Protein AF-A0A925JRI3-F1 (afdb_monomer_lite)

Sequence (90 aa):
MKRLIPALVVTALLAAAPTVSKTGFDAERLTRARTRMEALATKGEIPGAVMLLARRGQIVFHEAVGYQDLETRKPMQKDSIFQIMSMTKP

Structure (mmCIF, N/CA/C/O backbone):
data_AF-A0A925JRI3-F1
#
_entry.id   AF-A0A925JRI3-F1
#
loop_
_atom_site.group_PDB
_atom_site.id
_atom_site.type_symbol
_atom_site.label_atom_id
_atom_site.label_alt_id
_atom_site.label_comp_id
_atom_site.label_asym_id
_atom_site.label_entity_id
_atom_site.label_seq_id
_atom_site.pdbx_PDB_ins_code
_atom_site.Cartn_x
_atom_site.Cartn_y
_atom_site.Cartn_z
_atom_site.occupancy
_atom_site.B_iso_or_equiv
_atom_site.auth_seq_id
_atom_site.auth_comp_id
_atom_site.auth_asym_id
_atom_site.auth_atom_id
_atom_site.pdbx_PDB_model_num
ATOM 1 N N . MET A 1 1 ? -29.662 -46.195 -20.327 1.00 42.56 1 MET A N 1
ATOM 2 C CA . MET A 1 1 ? -28.390 -46.086 -19.578 1.00 42.56 1 MET A CA 1
ATOM 3 C C . MET A 1 1 ? -28.289 -44.676 -19.019 1.00 42.56 1 MET A C 1
ATOM 5 O O . MET A 1 1 ? -28.353 -43.720 -19.777 1.00 42.56 1 MET A O 1
ATOM 9 N N . LYS A 1 2 ? -28.283 -44.563 -17.689 1.00 42.31 2 LYS A N 1
ATOM 10 C CA . LYS A 1 2 ? -28.405 -43.320 -16.918 1.00 42.31 2 LYS A CA 1
ATOM 11 C C . LYS A 1 2 ? -27.069 -42.569 -16.945 1.00 42.31 2 LYS A C 1
ATOM 13 O O . LYS A 1 2 ? -26.071 -43.126 -16.501 1.00 42.31 2 LYS A O 1
ATOM 18 N N . ARG A 1 3 ? -27.041 -41.325 -17.424 1.00 44.00 3 ARG A N 1
ATOM 19 C CA . ARG A 1 3 ? -25.948 -40.385 -17.133 1.00 44.00 3 ARG A CA 1
ATOM 20 C C . ARG A 1 3 ? -26.548 -39.171 -16.434 1.00 44.00 3 ARG A C 1
ATOM 22 O O . ARG A 1 3 ? -27.027 -38.241 -17.067 1.00 44.00 3 ARG A O 1
ATOM 29 N N . LEU A 1 4 ? -26.597 -39.280 -15.109 1.00 43.19 4 LEU A N 1
ATOM 30 C CA . LEU A 1 4 ? -26.885 -38.198 -14.176 1.00 43.19 4 LEU A CA 1
ATOM 31 C C . LEU A 1 4 ? -25.657 -37.283 -14.138 1.00 43.19 4 LEU A C 1
ATOM 33 O O . LEU A 1 4 ? -24.586 -37.711 -13.718 1.00 43.19 4 LEU A O 1
ATOM 37 N N . ILE A 1 5 ? -25.812 -36.049 -14.604 1.00 52.34 5 ILE A N 1
ATOM 38 C CA . ILE A 1 5 ? -24.858 -34.961 -14.378 1.00 52.34 5 ILE A CA 1
ATOM 39 C C . ILE A 1 5 ? -25.298 -34.302 -13.063 1.00 52.34 5 ILE A C 1
ATOM 41 O O . ILE A 1 5 ? -26.452 -33.872 -12.994 1.00 52.34 5 ILE A O 1
ATOM 45 N N . PRO A 1 6 ? -24.470 -34.235 -12.006 1.00 48.84 6 PRO A N 1
ATOM 46 C CA . PRO A 1 6 ? -24.865 -33.514 -10.810 1.00 48.84 6 PRO A CA 1
ATOM 47 C C . PRO A 1 6 ? -24.788 -32.017 -11.116 1.00 48.84 6 PRO A C 1
ATOM 49 O O . PRO A 1 6 ? -23.747 -31.499 -11.519 1.00 48.84 6 PRO A O 1
ATOM 52 N N . ALA A 1 7 ? -25.917 -31.329 -10.959 1.00 44.38 7 ALA A N 1
ATOM 53 C CA . ALA A 1 7 ? -25.983 -29.880 -10.996 1.00 44.38 7 ALA A CA 1
ATOM 54 C C . ALA A 1 7 ? -25.090 -29.319 -9.879 1.00 44.38 7 ALA A C 1
ATOM 56 O O . ALA A 1 7 ? -25.331 -29.558 -8.695 1.00 44.38 7 ALA A O 1
ATOM 57 N N . LEU A 1 8 ? -24.042 -28.591 -10.264 1.00 44.06 8 LEU A N 1
ATOM 58 C CA . LEU A 1 8 ? -23.212 -27.818 -9.352 1.00 44.06 8 LEU A CA 1
ATOM 59 C C . LEU A 1 8 ? -24.042 -26.626 -8.859 1.00 44.06 8 LEU A C 1
ATOM 61 O O . LEU A 1 8 ? -24.116 -25.586 -9.512 1.00 44.06 8 LEU A O 1
ATOM 65 N N . VAL A 1 9 ? -24.714 -26.797 -7.723 1.00 44.12 9 VAL A N 1
ATOM 66 C CA . VAL A 1 9 ? -25.389 -25.706 -7.016 1.00 44.12 9 VAL A CA 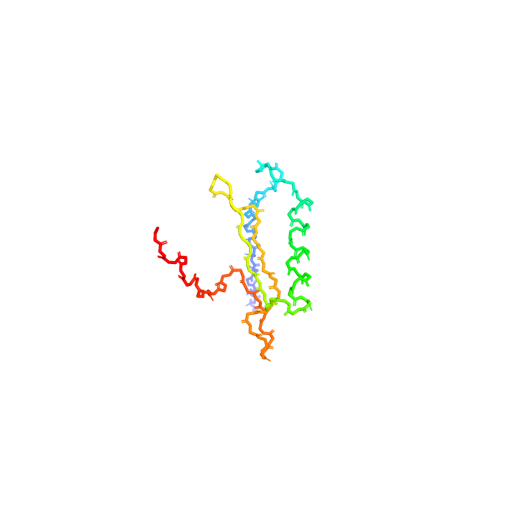1
ATOM 67 C C . VAL A 1 9 ? -24.309 -24.857 -6.349 1.00 44.12 9 VAL A C 1
ATOM 69 O O . VAL A 1 9 ? -23.814 -25.184 -5.273 1.00 44.12 9 VAL A O 1
ATOM 72 N N . VAL A 1 10 ? -23.908 -23.772 -7.009 1.00 44.50 10 VAL A N 1
ATOM 73 C CA . VAL A 1 10 ? -23.089 -22.726 -6.391 1.00 44.50 10 VAL A CA 1
ATOM 74 C C . VAL A 1 10 ? -24.029 -21.848 -5.572 1.00 44.50 10 VAL A C 1
ATOM 76 O O . VAL A 1 10 ? -24.629 -20.903 -6.080 1.00 44.50 10 VAL A O 1
ATOM 79 N N . THR A 1 11 ? -24.197 -22.178 -4.294 1.00 49.75 11 THR A N 1
ATOM 80 C CA . THR A 1 11 ? -24.859 -21.283 -3.340 1.00 49.75 11 THR A CA 1
ATOM 81 C C . THR A 1 11 ? -23.921 -20.109 -3.077 1.00 49.75 11 THR A C 1
ATOM 83 O O . THR A 1 11 ? -22.977 -20.216 -2.296 1.00 49.75 11 THR A O 1
ATOM 86 N N . ALA A 1 12 ? -24.150 -18.989 -3.761 1.00 47.81 12 ALA A N 1
ATOM 87 C CA . ALA A 1 12 ? -23.471 -17.735 -3.474 1.00 47.81 12 ALA A CA 1
ATOM 88 C C . ALA A 1 12 ? -23.892 -17.247 -2.079 1.00 47.81 12 ALA A 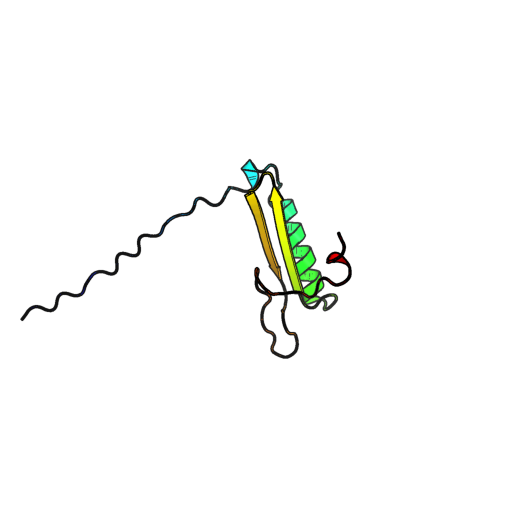C 1
ATOM 90 O O . ALA A 1 12 ? -24.986 -16.712 -1.893 1.00 47.81 12 ALA A O 1
ATOM 91 N N . LEU A 1 13 ? -23.026 -17.450 -1.085 1.00 46.69 13 LEU A N 1
ATOM 92 C CA . LEU A 1 13 ? -23.159 -16.818 0.220 1.00 46.69 13 LEU A CA 1
ATOM 93 C C . LEU A 1 13 ? -22.871 -15.324 0.038 1.00 46.69 13 LEU A C 1
ATOM 95 O O . LEU A 1 13 ? -21.717 -14.898 -0.006 1.00 46.69 13 LEU A O 1
ATOM 99 N N . LEU A 1 14 ? -23.930 -14.529 -0.119 1.00 45.94 14 LEU A N 1
ATOM 100 C CA . LEU A 1 14 ? -23.838 -13.077 -0.181 1.00 45.94 14 LEU A CA 1
ATOM 101 C C . LEU A 1 14 ? -23.495 -12.561 1.223 1.00 45.94 14 LEU A C 1
ATOM 103 O O . LEU A 1 14 ? -24.373 -12.224 2.014 1.00 45.94 14 LEU A O 1
ATOM 107 N N . ALA A 1 15 ? -22.205 -12.540 1.556 1.00 51.44 15 ALA A N 1
ATOM 108 C CA . ALA A 1 15 ? -21.720 -11.788 2.701 1.00 51.44 15 ALA A CA 1
ATOM 109 C C . ALA A 1 15 ? -22.106 -10.321 2.468 1.00 51.44 15 ALA A C 1
ATOM 111 O O . ALA A 1 15 ? -21.608 -9.683 1.540 1.00 51.44 15 ALA A O 1
ATOM 112 N N . ALA A 1 16 ? -23.047 -9.808 3.262 1.00 51.25 16 ALA A N 1
ATOM 113 C CA . ALA A 1 16 ? -23.469 -8.418 3.200 1.00 51.25 16 ALA A CA 1
ATOM 114 C C . ALA A 1 16 ? -22.270 -7.526 3.553 1.00 51.25 16 ALA A C 1
ATOM 116 O O . ALA A 1 16 ? -21.985 -7.284 4.726 1.00 51.25 16 ALA A O 1
ATOM 117 N N . ALA A 1 17 ? -21.539 -7.070 2.535 1.00 55.22 17 ALA A N 1
ATOM 118 C CA . ALA A 1 17 ? -20.489 -6.086 2.718 1.00 55.22 17 ALA A CA 1
ATOM 119 C C . ALA A 1 17 ? -21.125 -4.835 3.347 1.00 55.22 17 ALA A C 1
ATOM 121 O O . ALA A 1 17 ? -22.180 -4.386 2.882 1.00 55.22 17 ALA A O 1
ATOM 122 N N . PRO A 1 18 ? -20.543 -4.276 4.421 1.00 56.12 18 PRO A N 1
ATOM 123 C CA . PRO A 1 18 ? -21.080 -3.071 5.022 1.00 56.12 18 PRO A CA 1
ATOM 124 C C . PRO A 1 18 ? -21.083 -1.964 3.968 1.00 56.12 18 PRO A C 1
ATOM 126 O O . PRO A 1 18 ? -20.050 -1.606 3.406 1.00 56.12 18 PRO A O 1
ATOM 129 N N . THR A 1 19 ? -22.259 -1.406 3.689 1.00 60.62 19 THR A N 1
ATOM 130 C CA . THR A 1 19 ? -22.371 -0.190 2.884 1.00 60.62 19 THR A CA 1
ATOM 131 C C . THR A 1 19 ? -21.578 0.910 3.584 1.00 60.62 19 THR A C 1
ATOM 133 O O . THR A 1 19 ? -21.903 1.250 4.725 1.00 60.62 19 THR A O 1
ATOM 136 N N . VAL A 1 20 ? -20.568 1.464 2.908 1.00 62.47 20 VAL A N 1
ATOM 137 C CA . VAL A 1 20 ? -19.657 2.521 3.396 1.00 62.47 20 VAL A CA 1
ATOM 138 C C . VAL A 1 20 ? -20.398 3.649 4.133 1.00 62.47 20 VAL A C 1
ATOM 140 O O . VAL A 1 20 ? -19.932 4.151 5.152 1.00 62.47 20 VAL A O 1
ATOM 143 N N . SER A 1 21 ? -21.612 3.991 3.698 1.00 60.81 21 SER A N 1
ATOM 144 C CA . SER A 1 21 ? -22.446 5.025 4.321 1.00 60.81 21 SER A CA 1
ATOM 145 C C . SER A 1 21 ? -22.813 4.738 5.787 1.00 60.81 21 SER A C 1
ATOM 147 O O . SER A 1 21 ? -22.903 5.666 6.587 1.00 60.81 21 SER A O 1
ATOM 149 N N . LYS A 1 22 ? -22.978 3.468 6.192 1.00 66.88 22 LYS A N 1
ATOM 150 C CA . LYS A 1 22 ? -23.320 3.097 7.583 1.00 66.88 22 LYS A CA 1
ATOM 151 C C . LYS A 1 22 ? -22.160 3.291 8.557 1.00 66.88 22 LYS A C 1
ATOM 153 O O . LYS A 1 22 ? -22.378 3.385 9.762 1.00 66.88 22 LYS A O 1
ATOM 158 N N . THR A 1 23 ? -20.933 3.367 8.054 1.00 72.88 23 THR A N 1
ATOM 159 C CA . THR A 1 23 ? -19.736 3.523 8.882 1.00 72.88 23 THR A CA 1
ATOM 160 C C . THR A 1 23 ? -19.291 4.977 8.993 1.00 72.88 23 THR A C 1
ATOM 162 O O . THR A 1 23 ? -18.266 5.247 9.613 1.00 72.88 23 THR A O 1
ATOM 165 N N . GLY A 1 24 ? -20.081 5.932 8.484 1.00 83.69 24 GLY A N 1
ATOM 166 C CA . GLY A 1 24 ? -19.822 7.372 8.590 1.00 83.69 24 GLY A CA 1
ATOM 167 C C . GLY A 1 24 ? -18.636 7.858 7.758 1.00 83.69 24 GLY A C 1
ATOM 168 O O . GLY A 1 24 ? -18.097 8.922 8.053 1.00 83.69 24 GLY A O 1
ATOM 169 N N . PHE A 1 25 ? -18.216 7.080 6.758 1.00 88.81 25 PHE A N 1
ATOM 170 C CA . PHE A 1 25 ? -17.244 7.519 5.766 1.00 88.81 25 PHE A CA 1
ATOM 171 C C . PHE A 1 25 ? -17.947 8.022 4.510 1.00 88.81 25 PHE A C 1
ATOM 173 O O . PHE A 1 25 ? -18.975 7.496 4.088 1.00 88.81 25 PHE A O 1
ATOM 180 N N . ASP A 1 26 ? -17.346 9.040 3.906 1.00 91.88 26 ASP A N 1
ATOM 181 C CA . ASP A 1 26 ? -17.746 9.577 2.614 1.00 91.88 26 ASP A CA 1
ATOM 182 C C . ASP A 1 26 ? -17.113 8.731 1.495 1.00 91.88 26 ASP A C 1
ATOM 184 O O . ASP A 1 26 ? -15.885 8.675 1.354 1.00 91.88 26 ASP A O 1
ATOM 188 N N . ALA A 1 27 ? -17.959 8.065 0.708 1.00 90.31 27 ALA A N 1
ATOM 189 C CA . ALA A 1 27 ? -17.539 7.184 -0.378 1.00 90.31 27 ALA A CA 1
ATOM 190 C C . ALA A 1 27 ? -16.761 7.923 -1.481 1.00 90.31 27 ALA A C 1
ATOM 192 O O . ALA A 1 27 ? -15.817 7.367 -2.053 1.00 90.31 27 ALA A O 1
ATOM 193 N N . GLU A 1 28 ? -17.086 9.189 -1.750 1.00 93.56 28 GLU A N 1
ATOM 194 C CA . GLU A 1 28 ? -16.354 9.984 -2.733 1.00 93.56 28 GLU A CA 1
ATOM 195 C C . GLU A 1 28 ? -14.947 10.296 -2.231 1.00 93.56 28 GLU A C 1
ATOM 197 O O . GLU A 1 28 ? -13.983 10.238 -2.995 1.00 93.56 28 GLU A O 1
ATOM 202 N N . ARG A 1 29 ? -14.790 10.588 -0.933 1.00 94.62 29 ARG A N 1
ATOM 203 C CA . ARG A 1 29 ? -13.463 10.823 -0.337 1.00 94.62 29 ARG A CA 1
ATOM 204 C C . ARG A 1 29 ? -12.590 9.579 -0.383 1.00 94.62 29 ARG A C 1
ATOM 206 O O . ARG A 1 29 ? -11.407 9.695 -0.693 1.00 94.62 29 ARG A O 1
ATOM 213 N N . LEU A 1 30 ? -13.164 8.407 -0.123 1.00 94.88 30 LEU A N 1
ATOM 214 C CA . LEU A 1 30 ? -12.449 7.134 -0.241 1.00 94.88 30 LEU A CA 1
ATOM 215 C C . LEU A 1 30 ? -12.024 6.855 -1.687 1.00 94.88 30 LEU A C 1
ATOM 217 O O . LEU A 1 30 ? -10.881 6.472 -1.933 1.00 94.88 30 LEU A O 1
ATOM 221 N N . THR A 1 31 ? -12.900 7.139 -2.650 1.00 95.62 31 THR A N 1
ATOM 222 C CA . THR A 1 31 ? -12.561 7.044 -4.077 1.00 95.62 31 THR A CA 1
ATOM 223 C C . THR A 1 31 ? -11.399 7.976 -4.423 1.00 95.62 31 THR A C 1
ATOM 225 O O . THR A 1 31 ? -10.422 7.538 -5.025 1.00 95.62 31 THR A O 1
ATOM 228 N N . ARG A 1 32 ? -11.425 9.236 -3.959 1.00 97.44 32 ARG A N 1
ATOM 229 C CA . ARG A 1 32 ? -10.313 10.181 -4.168 1.00 97.44 32 ARG A CA 1
ATOM 230 C C . ARG A 1 32 ? -9.006 9.710 -3.532 1.00 97.44 32 ARG A C 1
ATOM 232 O O . ARG A 1 32 ? -7.947 9.913 -4.124 1.00 97.44 32 ARG A O 1
ATOM 239 N N . ALA A 1 33 ? -9.062 9.083 -2.356 1.00 97.00 33 ALA A N 1
ATOM 240 C CA . ALA A 1 33 ? -7.885 8.507 -1.711 1.00 97.00 33 ALA A CA 1
ATOM 241 C C . ALA A 1 33 ? -7.262 7.403 -2.580 1.00 97.00 33 ALA A C 1
ATOM 243 O O . ALA A 1 33 ? -6.057 7.442 -2.833 1.00 97.00 33 ALA A O 1
ATOM 244 N N . ARG A 1 34 ? -8.088 6.494 -3.125 1.00 97.69 34 ARG A N 1
ATOM 245 C CA . ARG A 1 34 ? -7.632 5.486 -4.092 1.00 97.69 34 ARG A CA 1
ATOM 246 C C . ARG A 1 34 ? -6.978 6.134 -5.308 1.00 97.69 34 ARG A C 1
ATOM 248 O O . ARG A 1 34 ? -5.838 5.808 -5.621 1.00 97.69 34 ARG A O 1
ATOM 255 N N . THR A 1 35 ? -7.676 7.062 -5.966 1.00 98.31 35 THR A N 1
ATOM 256 C CA . THR A 1 35 ? -7.186 7.736 -7.179 1.00 98.31 35 THR A CA 1
ATOM 257 C C . THR A 1 35 ? -5.848 8.428 -6.938 1.00 98.31 35 THR A C 1
ATOM 259 O O . THR A 1 35 ? -4.967 8.380 -7.790 1.00 98.31 35 THR A O 1
ATOM 262 N N . ARG A 1 36 ? -5.663 9.051 -5.767 1.00 98.38 36 ARG A N 1
ATOM 263 C CA . ARG A 1 36 ? -4.392 9.688 -5.416 1.00 98.38 36 ARG A CA 1
ATOM 264 C C . ARG A 1 36 ? -3.257 8.670 -5.319 1.00 98.38 36 ARG A C 1
ATOM 266 O O . ARG A 1 36 ? -2.196 8.922 -5.878 1.00 98.38 36 ARG A O 1
ATOM 273 N N . MET A 1 37 ? -3.467 7.545 -4.638 1.00 98.44 37 MET A N 1
ATOM 274 C CA . MET A 1 37 ? -2.434 6.510 -4.510 1.00 98.44 37 MET A CA 1
ATOM 275 C C . MET A 1 37 ? -2.121 5.837 -5.850 1.00 98.44 37 MET A C 1
ATOM 277 O O . MET A 1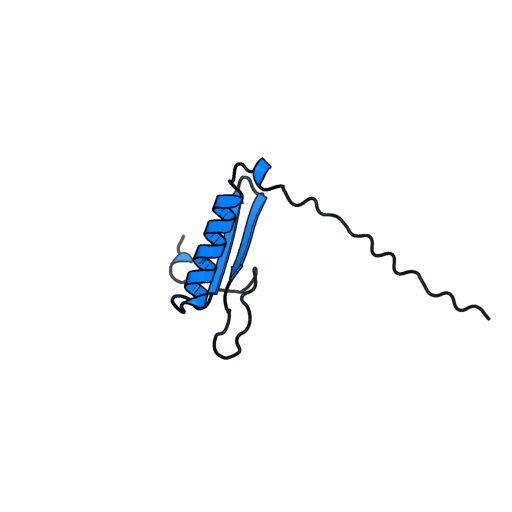 37 ? -0.955 5.610 -6.156 1.00 98.44 37 MET A O 1
ATOM 281 N N . GLU A 1 38 ? -3.139 5.594 -6.677 1.00 98.44 38 GLU A N 1
ATOM 282 C CA . GLU A 1 38 ? -2.969 5.099 -8.049 1.00 98.44 38 GLU A CA 1
ATOM 283 C C . GLU A 1 38 ? -2.120 6.064 -8.890 1.00 98.44 38 GLU A C 1
ATOM 285 O O . GLU A 1 38 ? -1.221 5.645 -9.616 1.00 98.44 38 GLU A O 1
ATOM 290 N N . ALA A 1 39 ? -2.355 7.374 -8.757 1.00 98.56 39 ALA A N 1
ATOM 291 C CA . ALA A 1 39 ? -1.576 8.387 -9.457 1.00 98.56 39 ALA A CA 1
ATOM 292 C C . ALA A 1 39 ? -0.106 8.402 -9.011 1.00 98.56 39 ALA A C 1
ATOM 294 O O . ALA A 1 39 ? 0.769 8.541 -9.859 1.00 98.56 39 ALA A O 1
ATOM 295 N N . LEU A 1 40 ? 0.181 8.232 -7.714 1.00 98.50 40 LEU A N 1
ATOM 296 C CA . LEU A 1 40 ? 1.561 8.120 -7.219 1.00 98.50 40 LEU A CA 1
ATOM 297 C C . LEU A 1 40 ? 2.261 6.879 -7.787 1.00 98.50 40 LEU A C 1
ATOM 299 O O . LEU A 1 40 ? 3.414 6.968 -8.206 1.00 98.50 40 LEU A O 1
ATOM 303 N N . ALA A 1 41 ?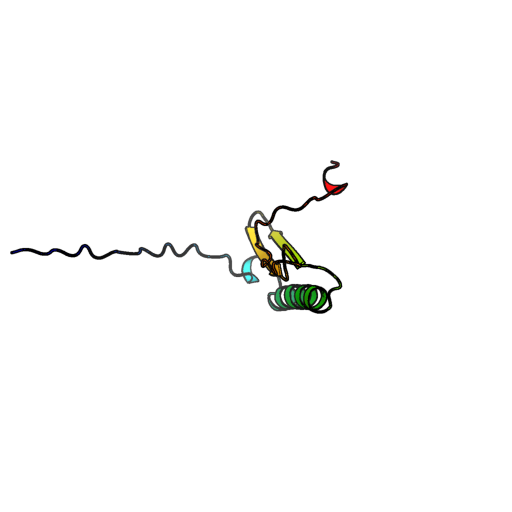 1.549 5.749 -7.852 1.00 97.88 41 ALA A N 1
ATOM 304 C CA . ALA A 1 41 ? 2.078 4.521 -8.439 1.00 97.88 41 ALA A CA 1
ATOM 305 C C . ALA A 1 41 ? 2.344 4.680 -9.945 1.00 97.88 41 ALA A C 1
ATOM 307 O O . ALA A 1 41 ? 3.418 4.349 -10.437 1.00 97.88 41 ALA A O 1
ATOM 308 N N . THR A 1 42 ? 1.397 5.277 -10.671 1.00 97.25 42 THR A N 1
ATOM 309 C CA . THR A 1 42 ? 1.509 5.527 -12.118 1.00 97.25 42 THR A CA 1
ATOM 310 C C . THR A 1 42 ? 2.654 6.484 -12.452 1.00 97.25 42 THR A C 1
ATOM 312 O O . THR A 1 42 ? 3.326 6.314 -13.465 1.00 97.25 42 THR A O 1
ATOM 315 N N . LYS A 1 43 ? 2.906 7.481 -11.597 1.00 98.00 43 LYS A N 1
ATOM 316 C CA . LYS A 1 43 ? 4.035 8.413 -11.740 1.00 98.00 43 LYS A CA 1
ATOM 317 C C . LYS A 1 43 ? 5.387 7.802 -11.362 1.00 98.00 43 LYS A C 1
ATOM 319 O O . LYS A 1 43 ? 6.406 8.452 -11.566 1.00 98.00 43 LYS A O 1
ATOM 324 N N . GLY A 1 44 ? 5.407 6.591 -10.803 1.00 96.25 44 GLY A N 1
ATOM 325 C CA . GLY A 1 44 ? 6.626 5.940 -10.325 1.00 96.25 44 GLY A CA 1
ATOM 326 C C . GLY A 1 44 ? 7.193 6.547 -9.039 1.00 96.25 44 GLY A C 1
ATOM 327 O O . GLY A 1 44 ? 8.332 6.260 -8.689 1.00 96.25 44 GLY A O 1
ATOM 328 N N . GLU A 1 45 ? 6.419 7.371 -8.325 1.00 98.12 45 GLU A N 1
ATOM 329 C CA . GLU A 1 45 ? 6.830 7.924 -7.024 1.00 98.12 45 GLU A CA 1
ATOM 330 C C . GLU A 1 45 ? 6.832 6.837 -5.936 1.00 98.12 45 GLU A C 1
ATOM 332 O O . GLU A 1 45 ? 7.611 6.894 -4.987 1.00 98.12 45 GLU A O 1
ATOM 337 N N . ILE A 1 46 ? 5.971 5.827 -6.095 1.00 97.50 46 ILE A N 1
ATOM 338 C CA . ILE A 1 46 ? 5.954 4.592 -5.307 1.00 97.50 46 ILE A CA 1
ATOM 339 C C . ILE A 1 46 ? 5.747 3.390 -6.244 1.00 97.50 46 ILE A C 1
ATOM 341 O O . ILE A 1 46 ? 5.082 3.540 -7.266 1.00 97.50 46 ILE A O 1
ATOM 345 N N . PRO A 1 47 ? 6.232 2.181 -5.913 1.00 97.19 47 PRO A N 1
ATOM 346 C CA . PRO A 1 47 ? 5.935 0.982 -6.706 1.00 97.19 47 PRO A CA 1
ATOM 347 C C . PRO A 1 47 ? 4.454 0.578 -6.653 1.00 97.19 47 PRO A C 1
ATOM 349 O O . PRO A 1 47 ? 3.864 0.152 -7.645 1.00 97.19 47 PRO A O 1
ATOM 352 N N . GLY A 1 48 ? 3.848 0.731 -5.476 1.00 97.44 48 GLY A N 1
ATOM 353 C CA . GLY A 1 48 ? 2.471 0.372 -5.177 1.00 97.44 48 GLY A CA 1
ATOM 354 C C . GLY A 1 48 ? 2.167 0.577 -3.696 1.00 97.44 48 GLY A C 1
ATOM 355 O O . GLY A 1 48 ? 3.049 0.932 -2.912 1.00 97.44 48 GLY A O 1
ATOM 356 N N . ALA A 1 49 ? 0.913 0.371 -3.306 1.00 97.88 49 ALA A N 1
ATOM 357 C CA . ALA A 1 49 ? 0.475 0.523 -1.923 1.00 97.88 49 ALA A CA 1
ATOM 358 C C . ALA A 1 49 ? -0.748 -0.338 -1.611 1.00 97.88 49 ALA A C 1
ATOM 360 O O . ALA A 1 49 ? -1.559 -0.626 -2.492 1.00 97.88 49 ALA A O 1
ATOM 361 N N . VAL A 1 50 ? -0.910 -0.668 -0.329 1.00 98.25 50 VAL A N 1
ATOM 362 C CA . VAL A 1 50 ? -2.139 -1.234 0.236 1.00 98.25 50 VAL A CA 1
ATOM 363 C C . VAL A 1 50 ? -2.682 -0.262 1.277 1.00 98.25 50 VAL A C 1
ATOM 365 O O . VAL A 1 50 ? -1.952 0.218 2.140 1.00 98.25 50 VAL A O 1
ATOM 368 N N . MET A 1 51 ? -3.973 0.041 1.189 1.00 97.75 51 MET A N 1
ATOM 369 C CA . MET A 1 51 ? -4.688 0.911 2.118 1.00 97.75 51 MET A CA 1
ATOM 370 C C . MET A 1 51 ? -5.787 0.113 2.801 1.00 97.75 51 MET A C 1
ATOM 372 O O . MET A 1 51 ? -6.621 -0.474 2.115 1.00 97.75 51 MET A O 1
ATOM 376 N N . LEU A 1 52 ? -5.831 0.142 4.132 1.00 96.31 52 LEU A N 1
ATOM 377 C CA . LEU A 1 52 ? -6.900 -0.453 4.929 1.00 96.31 52 LEU A CA 1
ATOM 378 C C . LEU A 1 52 ? -7.425 0.580 5.922 1.00 96.31 52 LEU A C 1
ATOM 380 O O . LEU A 1 52 ? -6.669 1.118 6.727 1.00 96.31 52 LEU A O 1
ATOM 384 N N . LEU A 1 53 ? -8.727 0.848 5.873 1.00 94.50 53 LEU A N 1
ATOM 385 C CA . LEU A 1 53 ? -9.435 1.620 6.886 1.00 94.50 53 LEU A CA 1
ATOM 386 C C . LEU A 1 53 ? -10.476 0.718 7.537 1.00 94.50 53 LEU A C 1
ATOM 388 O O . LEU A 1 53 ? -11.286 0.072 6.863 1.00 94.50 53 LEU A O 1
ATOM 392 N N . ALA A 1 54 ? -10.480 0.729 8.864 1.00 92.31 54 ALA A N 1
ATOM 393 C CA . ALA A 1 54 ? -11.468 0.046 9.673 1.00 92.31 54 ALA A CA 1
ATOM 394 C C . ALA A 1 54 ? -12.035 0.995 10.730 1.00 92.31 54 ALA A C 1
ATOM 396 O O . ALA A 1 54 ? -11.329 1.843 11.276 1.00 92.31 54 ALA A O 1
ATOM 397 N N . ARG A 1 55 ? -13.324 0.849 11.037 1.00 89.56 55 ARG A N 1
ATOM 398 C CA . ARG A 1 55 ? -13.992 1.592 12.109 1.00 89.56 55 ARG A CA 1
ATOM 399 C C . ARG A 1 55 ? -14.920 0.660 12.863 1.00 89.56 55 ARG A C 1
ATOM 401 O O . ARG A 1 55 ? -15.732 -0.027 12.256 1.00 89.56 55 ARG A O 1
ATOM 408 N N . ARG A 1 56 ? -14.806 0.663 14.197 1.00 90.44 56 ARG A N 1
ATOM 409 C CA . ARG A 1 56 ? -15.612 -0.186 15.096 1.00 90.44 56 ARG A CA 1
ATOM 410 C C . ARG A 1 56 ? -15.568 -1.672 14.692 1.00 90.44 56 ARG A C 1
ATOM 412 O O . ARG A 1 56 ? -16.600 -2.323 14.601 1.00 90.44 56 ARG A O 1
ATOM 419 N N . GLY A 1 57 ? -14.369 -2.180 14.394 1.00 90.12 57 GLY A N 1
ATOM 420 C CA . GLY A 1 57 ? -14.154 -3.582 14.014 1.00 90.12 57 GLY A CA 1
ATOM 421 C C . GLY A 1 57 ? -14.616 -3.962 12.602 1.00 90.12 57 GLY A C 1
ATOM 422 O O . GLY A 1 57 ? -14.524 -5.128 12.241 1.00 90.12 57 GLY A O 1
ATOM 423 N N . GLN A 1 58 ? -15.093 -3.010 11.793 1.00 89.31 58 GLN A N 1
ATOM 424 C CA . GLN A 1 58 ? -15.520 -3.261 10.416 1.00 89.31 58 GLN A CA 1
ATOM 425 C C . GLN A 1 58 ? -14.544 -2.623 9.432 1.00 89.31 58 GLN A C 1
ATOM 427 O O . GLN A 1 58 ? -14.244 -1.434 9.549 1.00 89.31 58 GLN A O 1
ATOM 432 N N . ILE A 1 59 ? -14.076 -3.397 8.452 1.00 92.25 59 ILE A N 1
ATOM 433 C CA . ILE A 1 59 ? -13.306 -2.877 7.318 1.00 92.25 59 ILE A CA 1
ATOM 434 C C . ILE A 1 59 ? -14.270 -2.124 6.402 1.00 92.25 59 ILE A C 1
ATOM 436 O O . ILE A 1 59 ? -15.288 -2.667 5.977 1.00 92.25 59 ILE A O 1
ATOM 440 N N . VAL A 1 60 ? -13.948 -0.867 6.113 1.00 93.12 60 VAL A N 1
ATOM 441 C CA . VAL A 1 60 ? -14.789 0.032 5.301 1.00 93.12 60 VAL A CA 1
ATOM 442 C C . VAL A 1 60 ? -14.170 0.337 3.947 1.00 93.12 60 VAL A C 1
ATOM 444 O O . VAL A 1 60 ? -14.863 0.744 3.022 1.00 93.12 60 VAL A O 1
ATOM 447 N N . PHE A 1 61 ? -12.855 0.168 3.848 1.00 94.56 61 PHE A N 1
ATOM 448 C CA . PHE A 1 61 ? -12.075 0.410 2.651 1.00 94.56 61 PHE A CA 1
ATOM 449 C C . PHE A 1 61 ? -10.822 -0.450 2.728 1.00 94.56 61 PHE A C 1
ATOM 451 O O . PHE A 1 61 ? -10.095 -0.398 3.720 1.00 94.56 61 PHE A O 1
ATOM 458 N N . HIS A 1 62 ? -10.584 -1.253 1.699 1.00 96.75 62 HIS A N 1
ATOM 459 C CA . HIS A 1 62 ? -9.387 -2.075 1.590 1.00 96.75 62 HIS A CA 1
ATOM 460 C C . HIS A 1 62 ? -9.029 -2.176 0.123 1.00 96.75 62 HIS A C 1
ATOM 462 O O . HIS A 1 62 ? -9.759 -2.809 -0.635 1.00 96.75 62 HIS A O 1
ATOM 468 N N . GLU A 1 63 ? -7.952 -1.520 -0.284 1.00 98.00 63 GLU A N 1
ATOM 469 C CA . GLU A 1 63 ? -7.560 -1.412 -1.685 1.00 98.00 63 GLU A CA 1
ATOM 470 C C . GLU A 1 63 ? -6.062 -1.600 -1.863 1.00 98.00 63 GLU A C 1
ATOM 472 O O . GLU A 1 63 ? -5.279 -1.265 -0.976 1.00 98.00 63 GLU A O 1
ATOM 477 N N . ALA A 1 64 ? -5.686 -2.119 -3.028 1.00 98.38 64 ALA A N 1
ATOM 478 C CA . ALA A 1 64 ? -4.308 -2.258 -3.473 1.00 98.38 64 ALA A CA 1
ATOM 479 C C . ALA A 1 64 ? -4.149 -1.567 -4.833 1.00 98.38 64 ALA A C 1
ATOM 481 O O . ALA A 1 64 ? -5.055 -1.632 -5.668 1.00 98.38 64 ALA A O 1
ATOM 482 N N . VAL A 1 65 ? -3.021 -0.886 -5.029 1.00 98.56 65 VAL A N 1
ATOM 483 C CA . VAL A 1 65 ? -2.676 -0.166 -6.265 1.00 98.56 65 VAL A CA 1
ATOM 484 C C . VAL A 1 65 ? -1.214 -0.414 -6.632 1.00 98.56 65 VAL A C 1
ATOM 486 O O . VAL A 1 65 ? -0.384 -0.647 -5.748 1.00 98.56 65 VAL A O 1
ATOM 489 N N . GLY A 1 66 ? -0.891 -0.330 -7.922 1.00 98.12 66 GLY A N 1
ATOM 490 C CA . GLY A 1 66 ? 0.466 -0.535 -8.432 1.00 98.12 66 GLY A CA 1
ATOM 491 C C . GLY A 1 66 ? 0.954 -1.985 -8.354 1.00 98.12 66 GLY A C 1
ATOM 492 O O . GLY A 1 66 ? 0.174 -2.940 -8.415 1.00 98.12 66 GLY A O 1
ATOM 493 N N . TYR A 1 67 ? 2.269 -2.145 -8.233 1.00 98.19 67 TYR A N 1
ATOM 494 C CA . TYR A 1 67 ? 2.954 -3.429 -8.331 1.00 98.19 67 TYR A CA 1
ATOM 495 C C . TYR A 1 67 ? 3.676 -3.794 -7.032 1.00 98.19 67 TYR A C 1
ATOM 497 O O . TYR A 1 67 ? 4.303 -2.953 -6.390 1.00 98.19 67 TYR A O 1
ATOM 505 N N . GLN A 1 68 ? 3.608 -5.075 -6.665 1.00 97.56 68 GLN A N 1
ATOM 506 C CA . GLN A 1 68 ? 4.436 -5.667 -5.613 1.00 97.56 68 GLN A CA 1
ATOM 507 C C . GLN A 1 68 ? 5.891 -5.825 -6.074 1.00 97.56 68 GLN A C 1
ATOM 509 O O . GLN A 1 68 ? 6.805 -5.742 -5.262 1.00 97.56 68 GLN A O 1
ATOM 514 N N . ASP A 1 69 ? 6.092 -6.064 -7.368 1.00 96.62 69 ASP A N 1
ATOM 515 C CA . ASP A 1 69 ? 7.398 -6.269 -7.984 1.00 96.62 69 ASP A CA 1
ATOM 516 C C . ASP A 1 69 ? 7.414 -5.547 -9.336 1.00 96.62 69 ASP A C 1
ATOM 518 O O . ASP A 1 69 ? 6.548 -5.784 -10.184 1.00 96.62 69 ASP A O 1
ATOM 522 N N . LEU A 1 70 ? 8.363 -4.624 -9.512 1.00 94.81 70 LEU A N 1
ATOM 523 C CA . LEU A 1 70 ? 8.449 -3.775 -10.702 1.00 94.81 70 LEU A CA 1
ATOM 524 C C . LEU A 1 70 ? 9.052 -4.497 -11.911 1.00 94.81 70 LEU A C 1
ATOM 526 O O . LEU A 1 70 ? 8.679 -4.179 -13.041 1.00 94.81 70 LEU A O 1
ATOM 530 N N . GLU A 1 71 ? 9.949 -5.458 -11.693 1.00 96.38 71 GLU A N 1
ATOM 531 C CA . GLU A 1 71 ? 10.638 -6.183 -12.766 1.00 96.38 71 GLU A CA 1
ATOM 532 C C . GLU A 1 71 ? 9.675 -7.137 -13.472 1.00 96.38 71 GLU A C 1
ATOM 534 O O . GLU A 1 71 ? 9.531 -7.125 -14.693 1.00 96.38 71 GLU A O 1
ATOM 539 N N . THR A 1 72 ? 8.948 -7.919 -12.680 1.00 97.56 72 THR A N 1
ATOM 540 C CA . THR A 1 72 ? 7.951 -8.885 -13.154 1.00 97.56 72 THR A CA 1
ATOM 541 C C . THR A 1 72 ? 6.581 -8.253 -13.394 1.00 97.56 72 THR A C 1
ATOM 543 O O . THR A 1 72 ? 5.687 -8.909 -13.928 1.00 97.56 72 THR A O 1
ATOM 546 N N . ARG A 1 73 ? 6.396 -6.984 -12.993 1.00 95.88 73 ARG A N 1
ATOM 547 C CA . ARG A 1 73 ? 5.102 -6.279 -12.969 1.00 95.88 73 ARG A CA 1
ATOM 548 C C . ARG A 1 73 ? 4.024 -7.070 -12.227 1.00 95.88 73 ARG A C 1
ATOM 550 O O . ARG A 1 73 ? 2.853 -7.076 -12.616 1.00 95.88 73 ARG A O 1
ATOM 557 N N . LYS A 1 74 ? 4.406 -7.749 -11.143 1.00 97.81 74 LYS A N 1
ATOM 558 C CA . LYS A 1 74 ? 3.457 -8.484 -10.306 1.00 97.81 74 LYS A CA 1
ATOM 559 C C . LYS A 1 74 ? 2.510 -7.485 -9.632 1.00 97.81 74 LYS A C 1
ATOM 561 O O . LYS A 1 74 ? 2.992 -6.614 -8.905 1.00 97.81 74 LYS A O 1
ATOM 566 N N . PRO A 1 75 ? 1.183 -7.587 -9.819 1.00 98.00 75 PRO A N 1
ATOM 567 C CA . PRO A 1 75 ? 0.239 -6.644 -9.226 1.00 98.00 75 PRO A CA 1
ATOM 568 C C . PRO A 1 75 ? 0.245 -6.734 -7.697 1.00 98.00 75 PRO A C 1
ATOM 570 O O . PRO A 1 75 ? 0.358 -7.828 -7.135 1.00 98.00 75 PRO A O 1
ATOM 573 N N . MET A 1 76 ? 0.099 -5.584 -7.036 1.00 98.25 76 MET A N 1
ATOM 574 C CA . MET A 1 76 ? -0.040 -5.512 -5.583 1.00 98.25 76 MET A CA 1
ATOM 575 C C . MET A 1 76 ? -1.329 -6.209 -5.131 1.00 98.25 76 MET A C 1
ATOM 577 O O . MET A 1 76 ? -2.396 -5.963 -5.694 1.00 98.25 76 MET A O 1
ATOM 581 N N . GLN A 1 77 ? -1.243 -7.053 -4.103 1.00 98.38 77 GLN A N 1
ATOM 582 C CA . GLN A 1 77 ? -2.397 -7.723 -3.504 1.00 98.38 77 GLN A CA 1
ATOM 583 C C . GLN A 1 77 ? -2.722 -7.122 -2.140 1.00 98.38 77 GLN A C 1
ATOM 585 O O . GLN A 1 77 ? -1.873 -6.554 -1.456 1.00 98.38 77 GLN A O 1
ATOM 590 N N . LYS A 1 78 ? -3.981 -7.258 -1.727 1.00 98.31 78 LYS A N 1
ATOM 591 C CA . LYS A 1 78 ? -4.485 -6.748 -0.443 1.00 98.31 78 LYS A CA 1
ATOM 592 C C . LYS A 1 78 ? -3.820 -7.396 0.779 1.00 98.31 78 LYS A C 1
ATOM 594 O O . LYS A 1 78 ? -3.858 -6.810 1.859 1.00 98.31 78 LYS A O 1
ATOM 599 N N . ASP A 1 79 ? -3.242 -8.576 0.594 1.00 97.62 79 ASP A N 1
ATOM 600 C CA . ASP A 1 79 ? -2.540 -9.413 1.567 1.00 97.62 79 ASP A CA 1
ATOM 601 C C . ASP A 1 79 ? -1.033 -9.540 1.268 1.00 97.62 79 ASP A C 1
ATOM 603 O O . ASP A 1 79 ? -0.349 -10.373 1.864 1.00 97.62 79 ASP A O 1
ATOM 607 N N . SER A 1 80 ? -0.491 -8.710 0.365 1.00 97.31 80 SER A N 1
ATOM 608 C CA . SER A 1 80 ? 0.953 -8.637 0.131 1.00 97.31 80 SER A CA 1
ATOM 609 C C . SER A 1 80 ? 1.695 -8.337 1.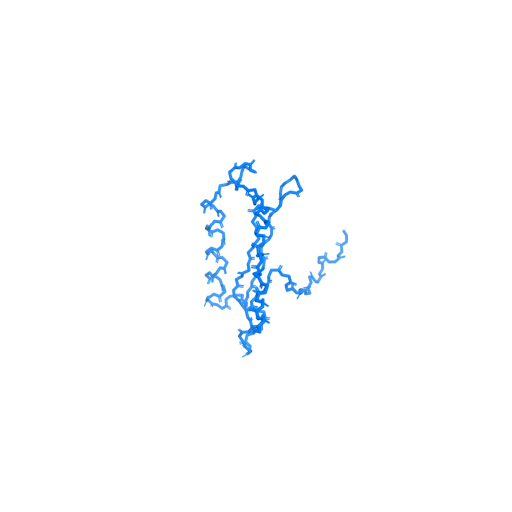443 1.00 97.31 80 SER A C 1
ATOM 611 O O . SER A 1 80 ? 1.276 -7.499 2.242 1.00 97.31 80 SER A O 1
ATOM 613 N N . ILE A 1 81 ? 2.816 -9.026 1.665 1.00 95.62 81 ILE A N 1
ATOM 614 C CA . ILE A 1 81 ? 3.641 -8.874 2.869 1.00 95.62 81 ILE A CA 1
ATOM 615 C C . ILE A 1 81 ? 4.648 -7.742 2.654 1.00 95.62 81 ILE A C 1
ATOM 617 O O . ILE A 1 81 ? 5.336 -7.704 1.634 1.00 95.62 81 ILE A O 1
ATOM 621 N N . PHE A 1 82 ? 4.758 -6.851 3.641 1.00 94.69 82 PHE A N 1
ATOM 622 C CA . PHE A 1 82 ? 5.660 -5.700 3.621 1.00 94.69 82 PHE A CA 1
ATOM 623 C C . PHE A 1 82 ? 6.646 -5.745 4.787 1.00 94.69 82 PHE A C 1
ATOM 625 O O . PHE A 1 82 ? 6.293 -6.121 5.906 1.00 94.69 82 PHE A O 1
ATOM 632 N N . GLN A 1 83 ? 7.867 -5.269 4.551 1.00 93.88 83 GLN A N 1
ATOM 633 C CA . GLN A 1 83 ? 8.804 -4.954 5.622 1.00 93.88 83 GLN A CA 1
ATOM 634 C C . GLN A 1 83 ? 8.467 -3.572 6.198 1.00 93.88 83 GLN A C 1
ATOM 636 O O . GLN A 1 83 ? 8.756 -2.548 5.588 1.00 93.88 83 GLN A O 1
ATOM 641 N N . ILE A 1 84 ? 7.860 -3.538 7.385 1.00 94.06 84 ILE A N 1
ATOM 642 C CA . ILE A 1 84 ? 7.368 -2.290 8.005 1.00 94.06 84 ILE A CA 1
ATOM 643 C C . ILE A 1 84 ? 8.434 -1.528 8.819 1.00 94.06 84 ILE A C 1
ATOM 645 O O . ILE A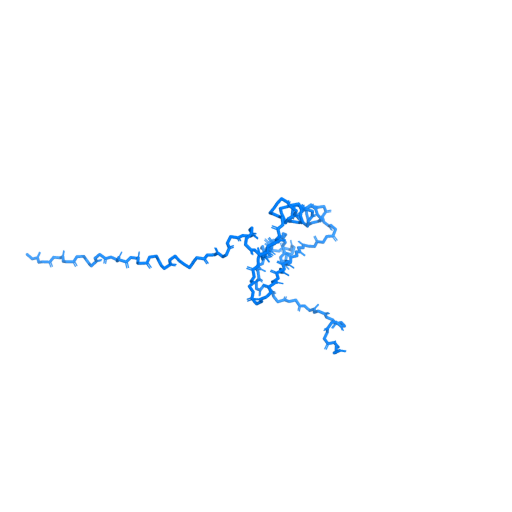 1 84 ? 8.167 -0.461 9.371 1.00 94.06 84 ILE A O 1
ATOM 649 N N . MET A 1 85 ? 9.663 -2.053 8.881 1.00 94.31 85 MET A N 1
ATOM 650 C CA . MET A 1 85 ? 10.820 -1.411 9.519 1.00 94.31 85 MET A CA 1
ATOM 651 C C . MET A 1 85 ? 10.519 -0.939 10.951 1.00 94.31 85 MET A C 1
ATOM 653 O O . MET A 1 85 ? 10.030 -1.711 11.765 1.00 94.31 85 MET A O 1
ATOM 657 N N . SER A 1 86 ? 10.797 0.324 11.284 1.00 95.38 86 SER A N 1
ATOM 658 C CA . SER A 1 86 ? 10.615 0.864 12.636 1.00 95.38 86 SER A CA 1
ATOM 659 C C . SER A 1 86 ? 9.178 0.797 13.165 1.00 95.38 86 SER A C 1
ATOM 661 O O . SER A 1 86 ? 9.005 0.971 14.366 1.00 95.38 86 SER A O 1
ATOM 663 N N . MET A 1 87 ? 8.172 0.510 12.329 1.00 93.56 87 MET A N 1
ATOM 664 C CA . MET A 1 87 ? 6.801 0.259 12.790 1.00 93.56 87 MET A CA 1
ATOM 665 C C . MET A 1 87 ? 6.655 -1.048 13.585 1.00 93.56 87 MET A C 1
ATOM 667 O O . MET A 1 87 ? 5.600 -1.286 14.159 1.00 93.56 87 MET A O 1
ATOM 671 N N . THR A 1 88 ? 7.683 -1.904 13.634 1.00 93.44 88 THR A N 1
ATOM 672 C CA . THR A 1 88 ? 7.698 -3.067 14.537 1.00 93.44 88 THR A CA 1
ATOM 673 C C . THR A 1 88 ? 7.899 -2.683 16.004 1.00 93.44 88 THR A C 1
ATOM 675 O O . THR A 1 88 ? 7.764 -3.544 16.871 1.00 93.44 88 THR A O 1
ATOM 678 N N . LYS A 1 89 ? 8.295 -1.437 16.297 1.00 91.88 89 LYS A N 1
ATOM 679 C CA . LYS A 1 89 ? 8.485 -0.964 17.672 1.00 91.88 89 LYS A CA 1
ATOM 680 C C . LYS A 1 89 ? 7.120 -0.651 18.308 1.00 91.88 89 LYS A C 1
ATOM 682 O O . LYS A 1 89 ? 6.279 -0.085 17.610 1.00 91.88 89 LYS A O 1
ATOM 687 N N . PRO A 1 90 ? 6.914 -1.025 19.582 1.00 83.50 90 PRO A N 1
ATOM 688 C CA . PRO A 1 90 ? 5.661 -0.790 20.296 1.00 83.50 90 PRO A CA 1
ATOM 689 C C . PRO A 1 90 ? 5.456 0.681 20.671 1.00 83.50 90 PRO A C 1
ATOM 691 O O . PRO A 1 90 ? 6.468 1.382 20.913 1.00 83.50 90 PRO A O 1
#

pLDDT: mean 84.15, std 19.96, range [42.31, 98.56]

Radius of gyration: 19.37 Å; chains: 1; bounding box: 39×57×40 Å

Secondary structure (DSSP, 8-state):
----PPP---------PPPGGGGT--HHHHHHHHHHHHHHHHTTSSSEEEEEEEETTEEEEEEEEEEEETTTTEEP-TT-----GGGG--

Foldseek 3Di:
DDDDDDPPPPPPPPPPQPDLVVQVDDPVVLVVVVVVQQVCCVVVVDQKDWDWDDDPNHTNDTDIHHAPDDVVRHGDDSPDDDDPPPVVPD